Protein 6SX0 (pdb70)

Solvent-accessible surface area: 8029 Å² total; per-residue (Å²): 128,84,45,40,64,20,0,0,29,0,21,5,7,7,45,66,6,34,76,42,2,17,108,95,116,64,14,25,71,67,2,38,81,62,7,146,113,23,93,95,45,13,63,38,63,4,96,120,60,65,57,86,71,178,76,3,19,100,49,0,80,60,31,4,67,53,11,66,170,126,141,89,82,45,40,36,16,0,0,27,1,21,5,11,5,52,69,3,34,75,39,0,18,108,80,117,58,13,24,74,68,2,56,74,89,8,132,153,35,94,133,45,12,139,36,64,2,89,120,55,66,58,82,74,181,80,4,28,110,75,0,91,93,30,5,76,98,28,75,116,133

Sequence (141 aa):
DSNTITSFQVDCYLWHIRKLLSMRDMCDAPFDDRLRRRDQKALKGRGSSTLGLDLRVATMMEGKKIVEDILKSSDSNTITSFQVDCYLWHIRKLLSMRDMCDAPFDDRLRRRDQKALKKGRGSTLGLDLRVATMEGKKIVEDILKS

Foldseek 3Di:
DVVLLLVLLLLLQVLVVLVVCVVVVNDDDVSVVVSVVVVVVSVVSCVVVVHDSVVSPVVSVVVVVVVVVD/DDVVLLLVLLLLLQVLVVLVVCVVVVNDDDVSVVVSVVSVVVSVVSCVVVVHDSVVSPVVSVVVVVVVVVD

Nearest PDB structures (foldseek):
  6sx2-assembly1_B  TM=1.012E+00  e=2.851E-10  Influenza A virus (A/turkey/Italy/977/1999(H7N1))
  6sx2-assembly1_A  TM=1.012E+00  e=5.104E-10  Influenza A virus (A/turkey/Italy/977/1999(H7N1))
  2zko-assembly1_B  TM=1.004E+00  e=7.938E-08  Influenza A virus
  2z0a-assembly1_B  TM=9.994E-01  e=7.441E-08  Influenza A virus
  3m8a-assembly10_J  TM=1.003E+00  e=1.097E-07  Influenza A virus (A/California/07/2009(H1N1))

InterPro domains:
  IPR000256 Influenza A virus NS1 protein [PF00600] (1-217)
  IPR004208 Influenza non-structural protein (NS1) [MF_04066] (1-230)
  IPR009068 uS15/NS1, RNA-binding domain superfamily [SSF47060] (1-70)
  IPR038064 Influenza A virus NS1, effector domain-like superfamily [G3DSA:3.30.420.330] (77-230)
  IPR038064 Influenza A virus NS1, effector domain-like superfamily [SSF143021] (79-204)

Structure (mmCIF, N/CA/C/O backbone):
data_6SX0
#
_entry.id   6SX0
#
_cell.length_a   49.785
_cell.length_b   60.397
_cell.length_c   87.396
_cell.angle_alpha   90.000
_cell.angle_beta   90.000
_cell.angle_gamma   90.000
#
_symmetry.space_group_name_H-M   'P 21 21 21'
#
loop_
_entity.id
_entity.type
_entity.pdbx_description
1 polymer 'Non-structural protein 1'
2 polymer "RNA (5'-R(*GP*GP*UP*AP*AP*CP*UP*GP*UP*UP*AP*CP*AP*GP*UP*UP*AP*CP*C)-3')"
3 non-polymer 2-{2-[2-(2-{2-[2-(2-ETHOXY-ETHOXY)-ETHOXY]-ETHOXY}-ETHOXY)-ETHOXY]-ETHOXY}-ETHANOL
4 non-polymer '2-[N-CYCLOHEXYLAMINO]ETHANE SULFONIC ACID'
5 water water
#
loop_
_atom_site.group_PDB
_atom_site.id
_atom_site.type_symbol
_atom_site.label_atom_id
_atom_site.label_alt_id
_atom_site.label_comp_id
_atom_site.label_asym_id
_atom_site.label_entity_id
_atom_site.label_seq_id
_atom_site.pdbx_PDB_ins_code
_atom_site.Cartn_x
_atom_site.Cartn_y
_atom_site.Cartn_z
_atom_site.occupancy
_atom_site.B_iso_or_equiv
_atom_site.auth_seq_id
_atom_site.auth_comp_id
_atom_site.auth_asym_id
_atom_site.auth_atom_id
_atom_site.pdbx_PDB_model_num
ATOM 1 N N . ASP A 1 6 ? -2.792 -9.243 33.139 1.00 62.93 2 ASP A N 1
ATOM 2 C CA . ASP A 1 6 ? -3.271 -7.883 32.914 1.00 54.80 2 ASP A CA 1
ATOM 3 C C . ASP A 1 6 ? -4.421 -7.876 31.896 1.00 47.51 2 ASP A C 1
ATOM 4 O O . ASP A 1 6 ? -4.266 -8.331 30.764 1.00 38.63 2 ASP A O 1
ATOM 9 N N . SER A 1 7 ? -5.581 -7.355 32.300 1.00 44.35 3 SER A N 1
ATOM 10 C CA . SER A 1 7 ? -6.761 -7.489 31.453 1.00 45.14 3 SER A CA 1
ATOM 11 C C . SER A 1 7 ? -6.602 -6.718 30.147 1.00 35.48 3 SER A C 1
ATOM 12 O O . SER A 1 7 ? -6.988 -7.213 29.087 1.00 33.04 3 SER A O 1
ATOM 15 N N . ASN A 1 8 ? -6.028 -5.510 30.192 1.00 34.82 4 ASN A N 1
ATOM 16 C CA . ASN A 1 8 ? -5.891 -4.733 28.963 1.00 31.26 4 ASN A CA 1
ATOM 17 C C . ASN A 1 8 ? -4.918 -5.388 27.993 1.00 29.13 4 ASN A C 1
ATOM 18 O O . ASN A 1 8 ? -5.104 -5.291 26.775 1.00 32.38 4 ASN A O 1
ATOM 23 N N . THR A 1 9 ? -3.873 -6.044 28.509 1.00 31.06 5 THR A N 1
ATOM 24 C CA . THR A 1 9 ? -2.981 -6.821 27.645 1.00 28.42 5 THR A CA 1
ATOM 25 C C . THR A 1 9 ? -3.739 -7.927 26.913 1.00 31.32 5 THR A C 1
ATOM 26 O O . THR A 1 9 ? -3.553 -8.133 25.703 1.00 26.87 5 THR A O 1
ATOM 30 N N . ILE A 1 10 ? -4.608 -8.643 27.629 1.00 30.25 6 ILE A N 1
ATOM 31 C CA . ILE A 1 10 ? -5.345 -9.737 26.998 1.00 29.59 6 ILE A CA 1
ATOM 32 C C . ILE A 1 10 ? -6.358 -9.189 26.001 1.00 28.20 6 ILE A C 1
ATOM 33 O O . ILE A 1 10 ? -6.488 -9.696 24.881 1.00 28.34 6 ILE A O 1
ATOM 38 N N . THR A 1 11 ? -7.079 -8.134 26.383 1.00 28.98 7 THR A N 1
ATOM 39 C CA . THR A 1 11 ? -8.056 -7.547 25.479 1.00 34.07 7 THR A CA 1
ATOM 40 C C . THR A 1 11 ? -7.399 -7.067 24.191 1.00 36.54 7 THR A C 1
ATOM 41 O O . THR A 1 11 ? -7.919 -7.301 23.095 1.00 28.95 7 THR A O 1
ATOM 45 N N . SER A 1 12 ? -6.242 -6.410 24.299 1.00 31.04 8 SER A N 1
ATOM 46 C CA . SER A 1 12 ? -5.578 -5.896 23.104 1.00 28.71 8 SER A CA 1
ATOM 47 C C . SER A 1 12 ? -5.186 -7.020 22.153 1.00 30.55 8 SER A C 1
ATOM 48 O O . SER A 1 12 ? -5.311 -6.875 20.934 1.00 30.25 8 SER A O 1
ATOM 51 N N . PHE A 1 13 ? -4.713 -8.145 22.698 1.00 27.56 9 PHE A N 1
ATOM 52 C CA . PHE A 1 13 ? -4.353 -9.301 21.882 1.00 29.47 9 PHE A CA 1
ATOM 53 C C . PHE A 1 13 ? -5.578 -9.890 21.195 1.00 31.48 9 PHE A C 1
ATOM 54 O O . PHE A 1 13 ? -5.540 -10.206 19.999 1.00 28.18 9 PHE A O 1
ATOM 62 N N . GLN A 1 14 ? -6.680 -10.047 21.937 1.00 28.63 10 GLN A N 1
ATOM 63 C CA . GLN A 1 14 ? -7.890 -10.617 21.347 1.00 26.21 10 GLN A CA 1
ATOM 64 C C . GLN A 1 14 ? -8.422 -9.739 20.218 1.00 29.49 10 GLN A C 1
ATOM 65 O O . GLN A 1 14 ? -8.855 -10.246 19.176 1.00 29.94 10 GLN A O 1
ATOM 71 N N . VAL A 1 15 ? -8.421 -8.417 20.415 1.00 31.97 11 VAL A N 1
ATOM 72 C CA . VAL A 1 15 ? -8.870 -7.509 19.364 1.00 30.22 11 VAL A CA 1
ATOM 73 C C . VAL A 1 15 ? -7.931 -7.584 18.167 1.00 30.71 11 VAL A C 1
ATOM 74 O O . VAL A 1 15 ? -8.369 -7.683 17.016 1.00 28.51 11 VAL A O 1
ATOM 78 N N . ASP A 1 16 ? -6.619 -7.535 18.421 1.00 27.48 12 ASP A N 1
ATOM 79 C CA . ASP A 1 16 ? -5.660 -7.621 17.320 1.00 28.63 12 ASP A CA 1
ATOM 80 C C . ASP A 1 16 ? -5.846 -8.915 16.524 1.00 33.94 12 ASP A C 1
ATOM 81 O O . ASP A 1 16 ? -5.683 -8.927 15.298 1.00 26.68 12 ASP A O 1
ATOM 86 N N . CYS A 1 17 ? -6.179 -10.019 17.202 1.00 27.23 13 CYS A N 1
ATOM 87 C CA . CYS A 1 17 ? -6.409 -11.279 16.500 1.00 26.48 13 CYS A CA 1
ATOM 88 C C . CYS A 1 17 ? -7.600 -11.175 15.557 1.00 28.29 13 CYS A C 1
ATOM 89 O O . CYS A 1 17 ? -7.532 -11.593 14.395 1.00 28.97 13 CYS A O 1
ATOM 92 N N . TYR A 1 18 ? -8.712 -10.636 16.048 1.00 29.28 14 TYR A N 1
ATOM 93 C CA . TYR A 1 18 ? -9.888 -10.506 15.196 1.00 31.50 14 TYR A CA 1
ATOM 94 C C . TYR A 1 18 ? -9.647 -9.525 14.050 1.00 32.40 14 TYR A C 1
ATOM 95 O O . TYR A 1 18 ? -10.065 -9.772 12.909 1.00 31.35 14 TYR A O 1
ATOM 104 N N . LEU A 1 19 ? -8.997 -8.393 14.326 1.00 29.38 15 LEU A N 1
ATOM 105 C CA . LEU A 1 19 ? -8.751 -7.471 13.231 1.00 29.07 15 LEU A CA 1
ATOM 106 C C . LEU A 1 19 ? -7.806 -8.072 12.195 1.00 31.49 15 LEU A C 1
ATOM 107 O O . LEU A 1 19 ? -7.940 -7.770 11.007 1.00 29.39 15 LEU A O 1
ATOM 112 N N . TRP A 1 20 ? -6.859 -8.926 12.610 1.00 27.29 16 TRP A N 1
ATOM 113 C CA . TRP A 1 20 ? -6.029 -9.623 11.626 1.00 28.85 16 TRP A CA 1
ATOM 114 C C . TRP A 1 20 ? -6.894 -10.491 10.727 1.00 36.25 16 TRP A C 1
ATOM 115 O O . TRP A 1 20 ? -6.683 -10.553 9.508 1.00 30.19 16 TRP A O 1
ATOM 126 N N . HIS A 1 21 ? -7.885 -11.160 11.326 1.00 32.12 17 HIS A N 1
ATOM 127 C CA . HIS A 1 21 ? -8.796 -12.025 10.587 1.00 31.45 17 HIS A CA 1
ATOM 128 C C . HIS A 1 21 ? -9.551 -11.249 9.513 1.00 35.43 17 HIS A C 1
ATOM 129 O O . HIS A 1 21 ? -9.710 -11.731 8.383 1.00 35.36 17 HIS A O 1
ATOM 136 N N . ILE A 1 22 ? -10.024 -10.045 9.851 1.00 30.78 18 ILE A N 1
ATOM 137 C CA . ILE A 1 22 ? -10.712 -9.200 8.871 1.00 30.85 18 ILE A CA 1
ATOM 138 C C . ILE A 1 22 ? -9.769 -8.838 7.730 1.00 36.28 18 ILE A C 1
ATOM 139 O O . ILE A 1 22 ? -10.132 -8.915 6.549 1.00 31.09 18 ILE A O 1
ATOM 144 N N . ARG A 1 23 ? -8.546 -8.413 8.070 1.00 27.89 19 ARG A N 1
ATOM 145 C CA . ARG A 1 23 ? -7.564 -8.082 7.043 1.00 29.60 19 ARG A CA 1
ATOM 146 C C . ARG A 1 23 ? -7.279 -9.278 6.136 1.00 32.64 19 ARG A C 1
ATOM 147 O O . ARG A 1 23 ? -7.156 -9.133 4.910 1.00 33.20 19 ARG A O 1
ATOM 155 N N . LYS A 1 24 ? -7.170 -10.471 6.719 1.00 29.51 20 LYS A N 1
ATOM 156 C CA . LYS A 1 24 ? -6.874 -11.648 5.909 1.00 34.30 20 LYS A CA 1
ATOM 157 C C . LYS A 1 24 ? -8.009 -11.937 4.936 1.00 39.11 20 LYS A C 1
ATOM 158 O O . LYS A 1 24 ? -7.765 -12.332 3.793 1.00 38.98 20 LYS A O 1
ATOM 164 N N . LEU A 1 25 ? -9.255 -11.702 5.357 1.00 34.94 21 LEU A N 1
ATOM 165 C CA . LEU A 1 25 ? -10.385 -11.921 4.455 1.00 38.01 21 LEU A CA 1
ATOM 166 C C . LEU A 1 25 ? -10.322 -10.981 3.257 1.00 33.45 21 LEU A C 1
ATOM 167 O O . LEU A 1 25 ? -10.641 -11.378 2.132 1.00 39.33 21 LEU A O 1
ATOM 172 N N . LEU A 1 26 ? -9.907 -9.726 3.478 1.00 32.98 22 LEU A N 1
ATOM 173 C CA . LEU A 1 26 ? -9.712 -8.808 2.357 1.00 35.70 22 LEU A CA 1
ATOM 174 C C . LEU A 1 26 ? -8.669 -9.344 1.390 1.00 39.12 22 LEU A C 1
ATOM 175 O O . LEU A 1 26 ? -8.863 -9.313 0.167 1.00 34.28 22 LEU A O 1
ATOM 180 N N . SER A 1 27 ? -7.552 -9.840 1.925 1.00 34.21 23 SER A N 1
ATOM 181 C CA . SER A 1 27 ? -6.486 -10.396 1.100 1.00 37.11 23 SER A CA 1
ATOM 182 C C . SER A 1 27 ? -6.955 -11.603 0.310 1.00 34.60 23 SER A C 1
ATOM 183 O O . SER A 1 27 ? -6.621 -11.742 -0.874 1.00 39.91 23 SER A O 1
ATOM 186 N N . MET A 1 28 ? -7.720 -12.493 0.952 1.00 37.68 24 MET A N 1
ATOM 187 C CA . MET A 1 28 ? -8.169 -13.704 0.277 1.00 44.93 24 MET A CA 1
ATOM 188 C C . MET A 1 28 ? -9.132 -13.381 -0.852 1.00 42.98 24 MET A C 1
ATOM 189 O O . MET A 1 28 ? -9.277 -14.171 -1.790 1.00 45.29 24 MET A O 1
ATOM 194 N N . ARG A 1 29 ? -9.800 -12.233 -0.780 1.00 44.32 25 ARG A N 1
ATOM 195 C CA . ARG A 1 29 ? -10.620 -11.775 -1.892 1.00 48.96 25 ARG A CA 1
ATOM 196 C C . ARG A 1 29 ? -9.807 -11.040 -2.952 1.00 49.00 25 ARG A C 1
ATOM 197 O O . ARG A 1 29 ? -10.396 -10.523 -3.907 1.00 47.37 25 ARG A O 1
ATOM 201 N N . ASP A 1 30 ? -8.479 -10.979 -2.797 1.00 43.63 26 ASP A N 1
ATOM 202 C CA . ASP A 1 30 ? -7.587 -10.288 -3.735 1.00 41.09 26 ASP A CA 1
ATOM 203 C C . ASP A 1 30 ? -7.982 -8.822 -3.907 1.00 40.85 26 ASP A C 1
ATOM 204 O O . ASP A 1 30 ? -7.970 -8.279 -5.014 1.00 45.79 26 ASP A O 1
ATOM 209 N N . MET A 1 31 ? -8.330 -8.177 -2.795 1.00 38.03 27 MET A N 1
ATOM 210 C CA . MET A 1 31 ? -8.801 -6.795 -2.789 1.00 39.76 27 MET A CA 1
ATOM 211 C C . MET A 1 31 ? -7.797 -5.841 -2.163 1.00 40.78 27 MET A C 1
ATOM 212 O O . MET A 1 31 ? -8.100 -4.658 -1.989 1.00 37.45 27 MET A O 1
ATOM 217 N N . CYS A 1 32 ? -6.610 -6.316 -1.837 1.00 34.36 28 CYS A N 1
ATOM 218 C CA . CYS A 1 32 ? -5.636 -5.524 -1.102 1.00 29.88 28 CYS A CA 1
ATOM 219 C C . CYS A 1 32 ? -4.366 -5.348 -1.937 1.00 35.35 28 CYS A C 1
ATOM 220 O O . CYS A 1 32 ? -4.133 -6.065 -2.919 1.00 36.19 28 CYS A O 1
ATOM 223 N N . ASP A 1 33 ? -3.522 -4.396 -1.530 1.00 30.85 29 ASP A N 1
ATOM 224 C CA . ASP A 1 33 ? -2.275 -4.149 -2.243 1.00 31.45 29 ASP A CA 1
ATOM 225 C C . ASP A 1 33 ? -1.115 -4.880 -1.560 1.00 36.87 29 ASP A C 1
ATOM 226 O O . ASP A 1 33 ? -1.273 -5.518 -0.522 1.00 32.00 29 ASP A O 1
ATOM 231 N N . ALA A 1 34 ? 0.053 -4.830 -2.200 1.00 33.78 30 ALA A N 1
ATOM 232 C CA . ALA A 1 34 ? 1.185 -5.618 -1.716 1.00 32.63 30 ALA A CA 1
ATOM 233 C C . ALA A 1 34 ? 1.668 -5.203 -0.327 1.00 31.91 30 ALA A C 1
ATOM 234 O O . ALA A 1 34 ? 2.002 -6.099 0.472 1.00 32.18 30 ALA A O 1
ATOM 236 N N . PRO A 1 35 ? 1.731 -3.916 0.036 1.00 31.53 31 PRO A N 1
ATOM 237 C CA . PRO A 1 35 ? 2.145 -3.590 1.413 1.00 29.72 31 PRO A CA 1
ATOM 238 C C . PRO A 1 35 ? 1.165 -4.086 2.457 1.00 30.95 31 PRO A C 1
ATOM 239 O O . PRO A 1 35 ? 1.569 -4.427 3.575 1.00 28.72 31 PRO A O 1
ATOM 243 N N . PHE A 1 36 ? -0.126 -4.104 2.124 1.00 27.40 32 PHE A N 1
ATOM 244 C CA . PHE A 1 36 ? -1.136 -4.639 3.033 1.00 24.69 32 PHE A CA 1
ATOM 245 C C . PHE A 1 36 ? -0.869 -6.115 3.316 1.00 28.65 32 PHE A C 1
ATOM 246 O O . PHE A 1 36 ? -0.955 -6.569 4.467 1.00 30.95 32 PHE A O 1
ATOM 254 N N . ASP A 1 37 ? -0.502 -6.866 2.278 1.00 32.55 33 ASP A N 1
ATOM 255 C CA . ASP A 1 37 ? -0.131 -8.264 2.463 1.00 31.13 33 ASP A CA 1
ATOM 256 C C . ASP A 1 37 ? 1.151 -8.386 3.279 1.00 36.15 33 ASP A C 1
ATOM 257 O O . ASP A 1 37 ? 1.281 -9.296 4.107 1.00 31.36 33 ASP A O 1
ATOM 262 N N . ASP A 1 38 ? 2.120 -7.494 3.037 1.00 32.54 34 ASP A N 1
ATOM 263 C CA . ASP A 1 38 ? 3.363 -7.507 3.807 1.00 32.22 34 ASP A CA 1
ATOM 264 C C . ASP A 1 38 ? 3.090 -7.323 5.296 1.00 30.58 34 ASP A C 1
ATOM 265 O O . ASP A 1 38 ? 3.693 -8.003 6.139 1.00 28.45 34 ASP A O 1
ATOM 270 N N . ARG A 1 39 ? 2.210 -6.379 5.641 1.00 25.25 35 ARG A N 1
ATOM 271 C CA . ARG A 1 39 ? 1.835 -6.191 7.042 1.00 27.33 35 ARG A CA 1
ATOM 272 C C . ARG A 1 39 ? 1.048 -7.379 7.582 1.00 29.18 35 ARG A C 1
ATOM 273 O O . ARG A 1 39 ? 1.173 -7.728 8.763 1.00 26.88 35 ARG A O 1
ATOM 281 N N . LEU A 1 40 ? 0.223 -7.999 6.745 1.00 24.20 36 LEU A N 1
ATOM 282 C CA . LEU A 1 40 ? -0.478 -9.203 7.178 1.00 28.88 36 LEU A CA 1
ATOM 283 C C . LEU A 1 40 ? 0.511 -10.297 7.582 1.00 30.73 36 LEU A C 1
ATOM 284 O O . LEU A 1 40 ? 0.318 -10.983 8.594 1.00 29.04 36 LEU A O 1
ATOM 289 N N . ARG A 1 41 ? 1.589 -10.465 6.815 1.00 28.59 37 ARG A N 1
ATOM 290 C CA . ARG A 1 41 ? 2.582 -11.475 7.174 1.00 29.11 37 ARG A CA 1
ATOM 291 C C . ARG A 1 41 ? 3.340 -11.090 8.443 1.00 29.88 37 ARG A C 1
ATOM 292 O O . ARG A 1 41 ? 3.599 -11.943 9.301 1.00 29.42 37 ARG A O 1
ATOM 300 N N . ARG A 1 42 ? 3.731 -9.821 8.568 1.00 29.33 38 ARG A N 1
ATOM 301 C CA A ARG A 1 42 ? 4.407 -9.357 9.780 0.54 27.37 38 ARG A CA 1
ATOM 302 C CA B ARG A 1 42 ? 4.418 -9.386 9.783 0.46 27.41 38 ARG A CA 1
ATOM 303 C C . ARG A 1 42 ? 3.555 -9.633 11.012 1.00 35.74 38 ARG A C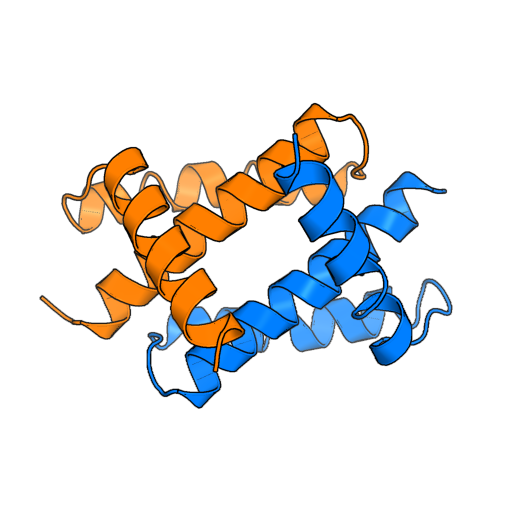 1
ATOM 304 O O . ARG A 1 42 ? 4.043 -10.152 12.023 1.00 31.48 38 ARG A O 1
ATOM 319 N N . ASP A 1 43 ? 2.271 -9.285 10.935 1.00 25.08 39 ASP A N 1
ATOM 320 C CA . ASP A 1 43 ? 1.399 -9.388 12.099 1.00 29.74 39 ASP A CA 1
ATOM 321 C C . ASP A 1 43 ? 1.015 -10.829 12.396 1.00 32.71 39 ASP A C 1
ATOM 322 O O . ASP A 1 43 ? 0.716 -11.162 13.550 1.00 32.72 39 ASP A O 1
ATOM 327 N N . GLN A 1 44 ? 1.010 -11.699 11.383 1.00 26.63 40 GLN A N 1
ATOM 328 C CA . GLN A 1 44 ? 0.801 -13.118 11.652 1.00 27.45 40 GLN A CA 1
ATOM 329 C C . GLN A 1 44 ? 1.904 -13.661 12.557 1.00 36.73 40 GLN A C 1
ATOM 330 O O . GLN A 1 44 ? 1.636 -14.342 13.555 1.00 34.57 40 GLN A O 1
ATOM 336 N N . LYS A 1 45 ? 3.157 -13.355 12.218 1.00 30.40 41 LYS A N 1
ATOM 337 C CA . LYS A 1 45 ? 4.297 -13.725 13.057 1.00 31.93 41 LYS A CA 1
ATOM 338 C C . LYS A 1 45 ? 4.208 -13.092 14.444 1.00 31.19 41 LYS A C 1
ATOM 339 O O . LYS A 1 45 ? 4.464 -13.751 15.462 1.00 33.87 41 LYS A O 1
ATOM 342 N N . ALA A 1 46 ? 3.896 -11.793 14.499 1.00 30.20 42 ALA A N 1
ATOM 343 C CA . ALA A 1 46 ? 3.805 -11.098 15.782 1.00 32.98 42 ALA A CA 1
ATOM 344 C C . ALA A 1 46 ? 2.752 -11.731 16.687 1.00 30.65 42 ALA A C 1
ATOM 345 O O . ALA A 1 46 ? 2.976 -11.911 17.891 1.00 30.68 42 ALA A O 1
ATOM 347 N N . LEU A 1 47 ? 1.590 -12.063 16.131 1.00 30.34 43 LEU A N 1
ATOM 348 C CA . LEU A 1 47 ? 0.520 -12.603 16.963 1.00 26.64 43 LEU A CA 1
ATOM 349 C C . LEU A 1 47 ? 0.844 -14.013 17.441 1.00 30.91 43 LEU A C 1
ATOM 350 O O . LEU A 1 47 ? 0.463 -14.393 18.555 1.00 29.88 43 LEU A O 1
ATOM 355 N N . LYS A 1 48 ? 1.535 -14.802 16.620 1.00 30.55 44 LYS A N 1
ATOM 356 C CA . LYS A 1 48 ? 2.004 -16.105 17.087 1.00 31.18 44 LYS A CA 1
ATOM 357 C C . LYS A 1 48 ? 2.913 -15.941 18.303 1.00 31.81 44 LYS A C 1
ATOM 358 O O . LYS A 1 48 ? 2.789 -16.675 19.292 1.00 31.36 44 LYS A O 1
ATOM 361 N N . GLY A 1 49 ? 3.816 -14.962 18.254 1.00 32.12 45 GLY A N 1
ATOM 362 C CA . GLY A 1 49 ? 4.702 -14.729 19.384 1.00 31.06 45 GLY A CA 1
ATOM 363 C C . GLY A 1 49 ? 3.971 -14.224 20.616 1.00 34.55 45 GLY A C 1
ATOM 364 O O . GLY A 1 49 ? 4.253 -14.660 21.736 1.00 30.38 45 GLY A O 1
ATOM 365 N N . ARG A 1 50 ? 3.037 -13.286 20.432 1.00 30.16 46 ARG A N 1
ATOM 366 C CA . ARG A 1 50 ? 2.272 -12.782 21.573 1.00 32.49 46 ARG A CA 1
ATOM 367 C C . ARG A 1 50 ? 1.376 -13.867 22.160 1.00 31.45 46 ARG A C 1
ATOM 368 O O . ARG A 1 50 ? 1.223 -13.952 23.384 1.00 30.44 46 ARG A O 1
ATOM 376 N N . GLY A 1 51 ? 0.757 -14.686 21.304 1.00 29.15 47 GLY A N 1
ATOM 377 C CA . GLY A 1 51 ? -0.082 -15.772 21.804 1.00 29.45 47 GLY A CA 1
ATOM 378 C C . GLY A 1 51 ? 0.711 -16.782 22.606 1.00 32.70 47 GLY A C 1
ATOM 379 O O . GLY A 1 51 ? 0.249 -17.283 23.631 1.00 33.75 47 GLY A O 1
ATOM 380 N N . SER A 1 52 ? 1.911 -17.105 22.140 1.00 29.11 48 SER A N 1
ATOM 381 C CA A SER A 1 52 ? 2.756 -18.019 22.894 0.45 29.89 48 SER A CA 1
ATOM 382 C CA B SER A 1 52 ? 2.782 -18.010 22.882 0.55 30.06 48 SER A CA 1
ATOM 383 C C . SER A 1 52 ? 3.178 -17.401 24.221 1.00 32.17 48 SER A C 1
ATOM 384 O O . SER A 1 52 ? 3.165 -18.077 25.258 1.00 32.16 48 SER A O 1
ATOM 389 N N . THR A 1 53 ? 3.525 -16.115 24.211 1.00 27.96 49 THR A N 1
ATOM 390 C CA . THR A 1 53 ? 3.971 -15.437 25.425 1.00 27.34 49 THR A CA 1
ATOM 391 C C . THR A 1 53 ? 2.860 -15.362 26.461 1.00 33.54 49 THR A C 1
ATOM 392 O O . THR A 1 53 ? 3.117 -15.467 27.667 1.00 31.08 49 THR A O 1
ATOM 396 N N . LEU A 1 54 ? 1.620 -15.166 26.012 1.00 27.18 50 LEU A N 1
ATOM 397 C CA . LEU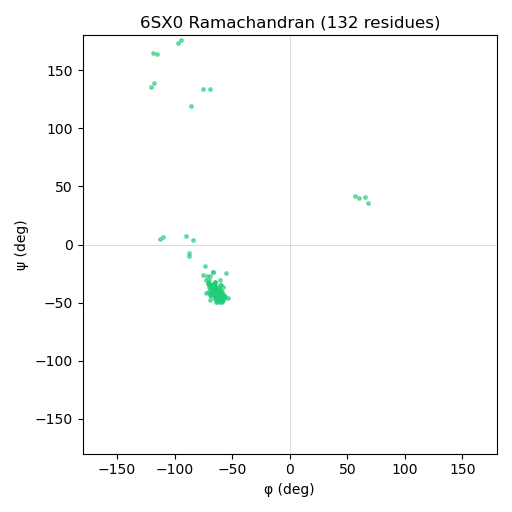 A 1 54 ? 0.478 -15.071 26.916 1.00 32.91 50 LEU A CA 1
ATOM 398 C C . LEU A 1 54 ? -0.136 -16.427 27.248 1.00 41.02 50 LEU A C 1
ATOM 399 O O . LEU A 1 54 ? -0.987 -16.508 28.144 1.00 34.49 50 LEU A O 1
ATOM 404 N N . GLY A 1 55 ? 0.267 -17.486 26.556 1.00 35.58 51 GLY A N 1
ATOM 405 C CA . GLY A 1 55 ? -0.379 -18.777 26.754 1.00 37.47 51 GLY A CA 1
ATOM 406 C C . GLY A 1 55 ? -1.814 -18.832 26.261 1.00 43.43 51 GLY A C 1
ATOM 407 O O . GLY A 1 55 ? -2.644 -19.520 26.868 1.00 42.82 51 GLY A O 1
ATOM 408 N N . LEU A 1 56 ? -2.129 -18.146 25.163 1.00 34.24 52 LEU A N 1
ATOM 409 C CA . LEU A 1 56 ? -3.506 -18.071 24.680 1.00 36.22 52 LEU A CA 1
ATOM 410 C C . LEU A 1 56 ? -3.640 -18.697 23.301 1.00 36.68 52 LEU A C 1
ATOM 411 O O . LEU A 1 56 ? -2.780 -18.510 22.434 1.00 43.56 52 LEU A O 1
ATOM 416 N N . ASP A 1 57 ? -4.738 -19.432 23.111 1.00 36.20 53 ASP A N 1
ATOM 417 C CA . ASP A 1 57 ? -5.055 -20.051 21.833 1.00 37.80 53 ASP A CA 1
ATOM 418 C C . ASP A 1 57 ? -5.573 -19.007 20.849 1.00 42.47 53 ASP A C 1
ATOM 419 O O . ASP A 1 57 ? -6.432 -18.192 21.193 1.00 40.21 53 ASP A O 1
ATOM 424 N N . LEU A 1 58 ? -5.050 -19.038 19.622 1.00 37.72 54 LEU A N 1
ATOM 425 C CA . LEU A 1 58 ? -5.364 -17.989 18.657 1.00 40.88 54 LEU A CA 1
ATOM 426 C C . LEU A 1 58 ? -6.809 -18.078 18.172 1.00 37.45 54 LEU A C 1
ATOM 427 O O . LEU A 1 58 ? -7.469 -17.050 18.001 1.00 36.78 54 LEU A O 1
ATOM 432 N N . ARG A 1 59 ? -7.315 -19.288 17.927 1.00 39.52 55 ARG A N 1
ATOM 433 C CA . ARG A 1 59 ? -8.713 -19.419 17.515 1.00 39.50 55 ARG A CA 1
ATOM 434 C C . ARG A 1 59 ? -9.642 -18.828 18.566 1.00 43.62 55 ARG A C 1
ATOM 435 O O . ARG A 1 59 ? -10.524 -18.015 18.254 1.00 45.05 55 ARG A O 1
ATOM 443 N N . VAL A 1 60 ? -9.440 -19.211 19.828 1.00 37.69 56 VAL A N 1
ATOM 444 C CA . VAL A 1 60 ? -10.307 -18.737 20.900 1.00 41.41 56 VAL A CA 1
ATOM 445 C C . VAL A 1 60 ? -10.168 -17.228 21.065 1.00 43.79 56 VAL A C 1
ATOM 446 O O . VAL A 1 60 ? -11.165 -16.508 21.179 1.00 37.44 56 VAL A O 1
ATOM 450 N N . ALA A 1 61 ? -8.928 -16.724 21.080 1.00 31.24 57 ALA A N 1
ATOM 451 C CA . ALA A 1 61 ? -8.744 -15.277 21.201 1.00 30.09 57 ALA A CA 1
ATOM 452 C C . ALA A 1 61 ? -9.415 -14.516 20.059 1.00 35.73 57 ALA A C 1
ATOM 453 O O . ALA A 1 61 ? -9.917 -13.398 20.270 1.00 30.11 57 ALA A O 1
ATOM 455 N N . THR A 1 62 ? -9.429 -15.091 18.850 1.00 32.84 58 THR A N 1
ATOM 456 C CA . THR A 1 62 ? -10.064 -14.409 17.724 1.00 36.21 58 THR A CA 1
ATOM 457 C C . THR A 1 62 ? -11.565 -14.313 17.933 1.00 37.91 58 THR A C 1
ATOM 458 O O . THR A 1 62 ? -12.177 -13.275 17.639 1.00 35.04 58 THR A O 1
ATOM 462 N N . MET A 1 63 ? -12.177 -15.380 18.455 1.00 37.13 59 MET A N 1
ATOM 463 C CA A MET A 1 63 ? -13.607 -15.335 18.725 0.50 37.92 59 MET A CA 1
ATOM 464 C CA B MET A 1 63 ? -13.607 -15.352 18.746 0.50 38.51 59 MET A CA 1
ATOM 465 C C . MET A 1 63 ? -13.932 -14.326 19.826 1.00 39.70 59 MET A C 1
ATOM 466 O O . MET A 1 63 ? -14.947 -13.628 19.749 1.00 40.06 59 MET A O 1
ATOM 475 N N . GLU A 1 64 ? -13.078 -14.232 20.851 1.00 32.42 60 GLU A N 1
ATOM 476 C CA . GLU A 1 64 ? -13.307 -13.254 21.915 1.00 38.34 60 GLU A CA 1
ATOM 477 C C . GLU A 1 64 ? -13.105 -11.831 21.409 1.00 40.98 60 GLU A C 1
ATOM 478 O O . GLU A 1 64 ? -13.831 -10.912 21.809 1.00 36.87 60 GLU A O 1
ATOM 481 N N . GLY A 1 65 ? -12.112 -11.626 20.545 1.00 29.88 61 GLY A N 1
ATOM 482 C CA . GLY A 1 65 ? -11.929 -10.306 19.949 1.00 32.17 61 GLY A CA 1
ATOM 483 C C . GLY A 1 65 ? -13.136 -9.866 19.140 1.00 32.96 61 GLY A C 1
ATOM 484 O O . GLY A 1 65 ? -13.533 -8.697 19.178 1.00 32.78 61 GLY A O 1
ATOM 485 N N . LYS A 1 66 ? -13.741 -10.797 18.406 1.00 30.90 62 LYS A N 1
ATOM 486 C CA . LYS A 1 66 ? -14.949 -10.477 17.651 1.00 32.61 62 LYS A CA 1
ATOM 487 C C . LYS A 1 66 ? -16.044 -9.942 18.565 1.00 38.60 62 LYS A C 1
ATOM 488 O O . LYS A 1 66 ? -16.714 -8.957 18.231 1.00 38.08 62 LYS A O 1
ATOM 494 N N . LYS A 1 67 ? -16.242 -10.580 19.724 1.00 33.47 63 LYS A N 1
ATOM 495 C CA . LYS A 1 67 ? -17.270 -10.121 20.657 1.00 39.18 63 LYS A CA 1
ATOM 496 C C . LYS A 1 67 ? -16.943 -8.736 21.206 1.00 39.83 63 LYS A C 1
ATOM 497 O O . LYS A 1 67 ? -17.831 -7.881 21.322 1.00 40.45 63 LYS A O 1
ATOM 499 N N . ILE A 1 68 ? -15.680 -8.510 21.568 1.00 33.83 64 ILE A N 1
ATOM 500 C CA . ILE A 1 68 ? -15.261 -7.203 22.078 1.00 38.54 64 ILE A CA 1
ATOM 501 C C . ILE A 1 68 ? -15.488 -6.126 21.029 1.00 32.55 64 ILE A C 1
ATOM 502 O O . ILE A 1 68 ? -16.042 -5.059 21.318 1.00 36.99 64 ILE A O 1
ATOM 507 N N . VAL A 1 69 ? -15.022 -6.378 19.804 1.00 35.16 65 VAL A N 1
ATOM 508 C CA . VAL A 1 69 ? -15.159 -5.404 18.722 1.00 31.89 65 VAL A CA 1
ATOM 509 C C . VAL A 1 69 ? -16.627 -5.082 18.491 1.00 43.14 65 VAL A C 1
ATOM 510 O O . VAL A 1 69 ? -17.016 -3.913 18.363 1.00 39.81 65 VAL A O 1
ATOM 514 N N . GLU A 1 70 ? -17.471 -6.116 18.459 1.00 34.33 66 GLU A N 1
ATOM 515 C CA . GLU A 1 70 ? -18.894 -5.874 18.251 1.00 43.55 66 GLU A CA 1
ATOM 516 C C . GLU A 1 70 ? -19.503 -5.093 19.408 1.00 45.12 66 GLU A C 1
ATOM 517 O O . GLU A 1 70 ? -20.412 -4.284 19.194 1.00 49.55 66 GLU A O 1
ATOM 523 N N . ASP A 1 71 ? -18.999 -5.295 20.628 1.00 42.79 67 ASP A N 1
ATOM 524 C CA . ASP A 1 71 ? -19.567 -4.608 21.784 1.00 47.42 67 ASP A CA 1
ATOM 525 C C . ASP A 1 71 ? -19.209 -3.125 21.789 1.00 52.99 67 ASP A C 1
ATOM 526 O O . ASP A 1 71 ? -20.054 -2.282 22.108 1.00 54.64 67 ASP A O 1
ATOM 528 N N . ILE A 1 72 ? -17.962 -2.777 21.453 1.00 46.11 68 ILE A N 1
ATOM 529 C CA . ILE A 1 72 ? -17.600 -1.363 21.486 1.00 55.47 68 ILE A CA 1
ATOM 530 C C . ILE A 1 72 ? -18.250 -0.627 20.325 1.00 58.50 68 ILE A C 1
ATOM 531 O O . ILE A 1 72 ? -18.574 0.561 20.441 1.00 57.01 68 ILE A O 1
ATOM 536 N N . LEU A 1 73 ? -18.470 -1.316 19.200 1.00 39.96 69 LEU A N 1
ATOM 537 C CA . LEU A 1 73 ? -19.185 -0.707 18.081 1.00 45.58 69 LEU A CA 1
ATOM 538 C C . LEU A 1 73 ? -20.666 -0.521 18.390 1.00 46.89 69 LEU A C 1
ATOM 539 O O . LEU A 1 73 ? -21.285 0.433 17.898 1.00 55.21 69 LEU A O 1
ATOM 544 N N . LYS A 1 74 ? -21.253 -1.421 19.185 1.00 52.99 70 LYS A N 1
ATOM 545 C CA . LYS A 1 74 ? -22.674 -1.329 19.524 1.00 58.85 70 LYS A CA 1
ATOM 546 C C . LYS A 1 74 ? -23.051 0.014 20.135 1.00 72.48 70 LYS A C 1
ATOM 547 O O . LYS A 1 74 ? -24.217 0.417 20.048 1.00 77.88 70 LYS A O 1
ATOM 553 N N . SER A 1 75 ? -22.100 0.712 20.744 1.00 79.02 71 SER A N 1
ATOM 554 C CA . SER A 1 75 ? -22.387 1.961 21.439 1.00 87.38 71 SER A CA 1
ATOM 555 C C . SER A 1 75 ? -22.454 3.147 20.479 1.00 90.46 71 SER A C 1
ATOM 556 O O . SER A 1 75 ? -21.562 3.345 19.654 1.00 84.73 71 SER A O 1
ATOM 559 N N . SER B 1 5 ? -6.455 5.538 -11.039 1.00 67.77 1 SER B N 1
ATOM 560 C CA . SER B 1 5 ? -5.902 5.101 -9.758 1.00 70.05 1 SER B CA 1
ATOM 561 C C . SER B 1 5 ? -5.939 3.579 -9.633 1.00 67.52 1 SER B C 1
ATOM 562 O O . SER B 1 5 ? -6.706 2.910 -10.324 1.00 71.01 1 SER B O 1
ATOM 564 N N . ASP B 1 6 ? -5.107 3.035 -8.748 1.00 62.39 2 ASP B N 1
ATOM 565 C CA . ASP B 1 6 ? -5.043 1.596 -8.525 1.00 51.63 2 ASP B CA 1
ATOM 566 C C . ASP B 1 6 ? -6.113 1.200 -7.510 1.00 44.78 2 ASP B C 1
ATOM 567 O O . ASP B 1 6 ? -6.083 1.652 -6.358 1.00 43.51 2 ASP B O 1
ATOM 572 N N . SER B 1 7 ? -7.044 0.342 -7.939 1.00 45.74 3 SER B N 1
ATOM 573 C CA . SER B 1 7 ? -8.211 0.017 -7.121 1.00 42.05 3 SER B CA 1
ATOM 574 C C . SER B 1 7 ? -7.812 -0.568 -5.764 1.00 44.45 3 SER B C 1
ATOM 575 O O . SER B 1 7 ? -8.318 -0.138 -4.718 1.00 40.66 3 SER B O 1
ATOM 578 N N . ASN B 1 8 ? -6.910 -1.555 -5.756 1.00 40.46 4 ASN B N 1
ATOM 579 C CA . ASN B 1 8 ? -6.579 -2.226 -4.500 1.00 34.25 4 ASN B CA 1
ATOM 580 C C . ASN B 1 8 ? -5.814 -1.310 -3.555 1.00 31.39 4 ASN B C 1
ATOM 581 O O . ASN B 1 8 ? -5.869 -1.497 -2.335 1.00 31.90 4 ASN B O 1
ATOM 586 N N . THR B 1 9 ? -5.082 -0.333 -4.093 1.00 32.89 5 THR B N 1
ATOM 587 C CA . THR B 1 9 ? -4.464 0.675 -3.233 1.00 32.51 5 THR B CA 1
ATOM 588 C C . THR B 1 9 ? -5.525 1.461 -2.472 1.00 32.11 5 THR B C 1
ATOM 589 O O . THR B 1 9 ? -5.412 1.671 -1.256 1.00 32.24 5 THR B O 1
ATOM 593 N N . ILE B 1 10 ? -6.565 1.908 -3.178 1.00 31.97 6 ILE B N 1
ATOM 594 C CA . ILE B 1 10 ? -7.617 2.688 -2.532 1.00 34.26 6 ILE B CA 1
ATOM 595 C C . ILE B 1 10 ? -8.346 1.838 -1.498 1.00 31.20 6 ILE B C 1
ATOM 596 O O . ILE B 1 10 ? -8.560 2.266 -0.361 1.00 31.91 6 ILE B O 1
ATOM 601 N N . THR B 1 11 ? -8.766 0.630 -1.899 1.00 34.94 7 THR B N 1
ATOM 602 C CA . THR B 1 11 ? -9.488 -0.265 -0.995 1.00 32.38 7 THR B CA 1
ATOM 603 C C . THR B 1 11 ? -8.687 -0.534 0.276 1.00 38.54 7 THR B C 1
ATOM 604 O O . THR B 1 11 ? -9.229 -0.503 1.387 1.00 32.08 7 THR B O 1
ATOM 608 N N . SER B 1 12 ? -7.391 -0.807 0.125 1.00 30.67 8 SER B N 1
ATOM 609 C CA . SER B 1 12 ? -6.544 -1.084 1.283 1.00 30.51 8 SER B CA 1
ATOM 610 C C . SER B 1 12 ? -6.497 0.103 2.229 1.00 33.47 8 SER B C 1
ATOM 611 O O . SER B 1 12 ? -6.491 -0.061 3.456 1.00 29.43 8 SER B O 1
ATOM 614 N N . PHE B 1 13 ? -6.411 1.307 1.673 1.00 32.83 9 PHE B N 1
ATOM 615 C CA . PHE B 1 13 ? -6.403 2.515 2.487 1.00 31.14 9 PHE B CA 1
ATOM 616 C C . PHE B 1 13 ? -7.728 2.698 3.218 1.00 30.91 9 PHE B C 1
ATOM 617 O O . PHE B 1 13 ? -7.745 3.016 4.410 1.00 29.55 9 PHE B O 1
ATOM 625 N N . GLN B 1 14 ? -8.850 2.483 2.525 1.00 32.03 10 GLN B N 1
ATOM 626 C CA . GLN B 1 14 ? -10.147 2.667 3.167 1.00 28.34 10 GLN B CA 1
ATOM 627 C C . GLN B 1 14 ? -10.355 1.662 4.293 1.00 38.54 10 GLN B C 1
ATOM 628 O O . GLN B 1 14 ? -10.876 2.015 5.361 1.00 30.23 10 GLN B O 1
ATOM 634 N N . VAL B 1 15 ? -9.983 0.397 4.065 1.00 32.75 11 VAL B N 1
ATOM 635 C CA . VAL B 1 15 ? -10.090 -0.610 5.125 1.00 27.67 11 VAL B CA 1
ATOM 636 C C . VAL B 1 15 ? -9.178 -0.258 6.292 1.00 30.46 11 VAL B C 1
ATOM 637 O O . VAL B 1 15 ? -9.582 -0.337 7.460 1.00 27.41 11 VAL B O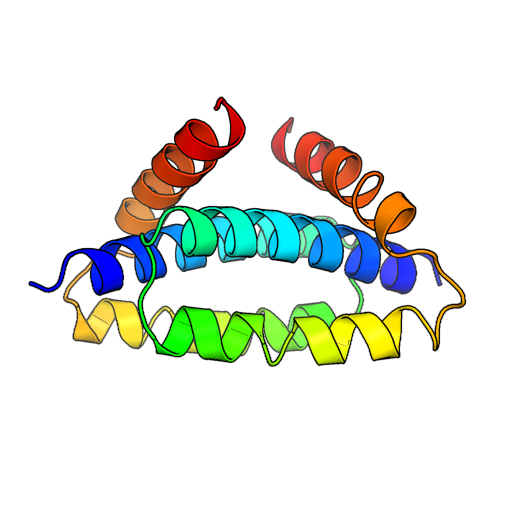 1
ATOM 641 N N . ASP B 1 16 ? -7.937 0.138 5.995 1.00 27.12 12 ASP B N 1
ATOM 642 C CA . ASP B 1 16 ? -7.007 0.511 7.057 1.00 28.66 12 ASP B CA 1
ATOM 643 C C . ASP B 1 16 ? -7.545 1.677 7.887 1.00 31.61 12 ASP B C 1
ATOM 644 O O . ASP B 1 16 ? -7.376 1.706 9.113 1.00 27.41 12 ASP B O 1
ATOM 649 N N . CYS B 1 17 ? -8.163 2.666 7.236 1.00 30.96 13 CYS B N 1
ATOM 650 C CA . CYS B 1 17 ? -8.780 3.764 7.977 1.00 27.05 13 CYS B CA 1
ATOM 651 C C . CYS B 1 17 ? -9.865 3.259 8.918 1.00 29.30 13 CYS B C 1
ATOM 652 O O . CYS B 1 17 ? -9.939 3.682 10.078 1.00 30.63 13 CYS B O 1
ATOM 655 N N . TYR B 1 18 ? -10.751 2.389 8.419 1.00 28.54 14 TYR B N 1
ATOM 656 C CA . TYR B 1 18 ? -11.847 1.901 9.255 1.00 27.69 14 TYR B CA 1
ATOM 657 C C . TYR B 1 18 ? -11.330 1.091 10.442 1.00 32.65 14 TYR B C 1
ATOM 658 O O . TYR B 1 18 ? -11.825 1.227 11.566 1.00 30.29 14 TYR B O 1
ATOM 667 N N . LEU B 1 19 ? -10.342 0.230 10.215 1.00 29.87 15 LEU B N 1
ATOM 668 C CA . LEU B 1 19 ? -9.846 -0.559 11.329 1.00 26.03 15 LEU B CA 1
ATOM 669 C C . LEU B 1 19 ? -9.047 0.281 12.323 1.00 29.43 15 LEU B C 1
ATOM 670 O O . LEU B 1 19 ? -8.975 -0.079 13.506 1.00 30.60 15 LEU B O 1
ATOM 675 N N . TRP B 1 20 ? -8.433 1.383 11.876 1.00 29.08 16 TRP B N 1
ATOM 676 C CA . TRP B 1 20 ? -7.853 2.329 12.830 1.00 30.76 16 TRP B CA 1
ATOM 677 C C . TRP B 1 20 ? -8.932 2.916 13.733 1.00 31.65 16 TRP B C 1
ATOM 678 O O . TRP B 1 20 ? -8.742 3.040 14.950 1.00 26.33 16 TRP B O 1
ATOM 689 N N . HIS B 1 21 ? -10.062 3.309 13.138 1.00 28.69 17 HIS B N 1
ATOM 690 C CA . HIS B 1 21 ? -11.211 3.798 13.894 1.00 31.32 17 HIS B CA 1
ATOM 691 C C . HIS B 1 21 ? -11.653 2.809 14.974 1.00 28.47 17 HIS B C 1
ATOM 692 O O . HIS B 1 21 ? -11.953 3.205 16.106 1.00 28.61 17 HIS B O 1
ATOM 699 N N . ILE B 1 22 ? -11.763 1.521 14.628 1.00 29.76 18 ILE B N 1
ATOM 700 C CA . ILE B 1 22 ? -12.139 0.526 15.632 1.00 30.36 18 ILE B CA 1
ATOM 701 C C . ILE B 1 22 ? -11.109 0.494 16.760 1.00 30.90 18 ILE B C 1
ATOM 702 O O . ILE B 1 22 ? -11.458 0.496 17.945 1.00 30.73 18 ILE B O 1
ATOM 707 N N . ARG B 1 23 ? -9.818 0.473 16.407 1.00 25.90 19 ARG B N 1
ATOM 708 C CA . ARG B 1 23 ? -8.782 0.450 17.439 1.00 26.18 19 ARG B CA 1
ATOM 709 C C . ARG B 1 23 ? -8.845 1.693 18.326 1.00 33.01 19 ARG B C 1
ATOM 710 O O . ARG B 1 23 ? -8.588 1.619 19.534 1.00 32.22 19 ARG B O 1
ATOM 718 N N . LYS B 1 24 ? -9.138 2.849 17.733 1.00 26.76 20 LYS B N 1
ATOM 719 C CA . LYS B 1 24 ? -9.243 4.081 18.513 1.00 27.30 20 LYS B CA 1
ATOM 720 C C . LYS B 1 24 ? -10.393 3.998 19.508 1.00 35.58 20 LYS B C 1
ATOM 721 O O . LYS B 1 24 ? -10.274 4.460 20.649 1.00 32.76 20 LYS B O 1
ATOM 727 N N . LEU B 1 25 ? -11.511 3.397 19.099 1.00 32.77 21 LEU B N 1
ATOM 728 C CA . LEU B 1 25 ? -12.631 3.205 20.022 1.00 33.21 21 LEU B CA 1
ATOM 729 C C . LEU B 1 25 ? -12.211 2.398 21.250 1.00 36.80 21 LEU B C 1
ATOM 730 O O . LEU B 1 25 ? -12.584 2.734 22.385 1.00 34.67 21 LEU B O 1
ATOM 735 N N . LEU B 1 26 ? -11.445 1.319 21.042 1.00 34.40 22 LEU B N 1
ATOM 736 C CA . LEU B 1 26 ? -10.954 0.523 22.166 1.00 29.68 22 LEU B CA 1
ATOM 737 C C . LEU B 1 26 ? -10.076 1.361 23.085 1.00 36.76 22 LEU B C 1
ATOM 738 O O . LEU B 1 26 ? -10.209 1.303 24.314 1.00 35.18 22 LEU B O 1
ATOM 743 N N . SER B 1 27 ? -9.183 2.161 22.502 1.00 31.87 23 SER B N 1
ATOM 744 C 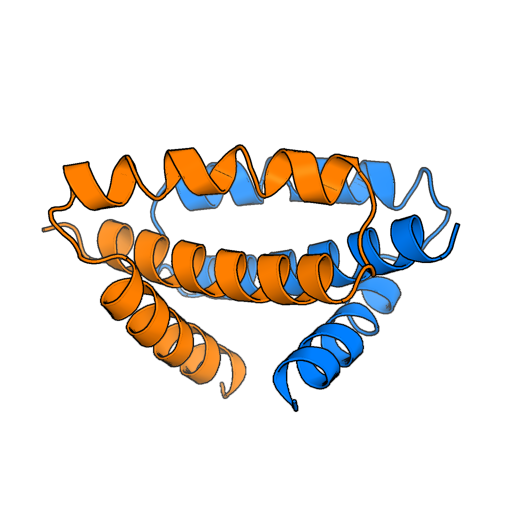CA . SER B 1 27 ? -8.300 2.995 23.310 1.00 32.01 23 SER B CA 1
ATOM 745 C C . SER B 1 27 ? -9.088 4.039 24.091 1.00 37.41 23 SER B C 1
ATOM 746 O O . SER B 1 27 ? -8.770 4.335 25.251 1.00 37.87 23 SER B O 1
ATOM 749 N N . MET B 1 28 ? -10.125 4.606 23.470 1.00 35.80 24 MET B N 1
ATOM 750 C CA . MET B 1 28 ? -10.922 5.625 24.138 1.00 36.63 24 MET B CA 1
ATOM 751 C C . MET B 1 28 ? -11.696 5.070 25.326 1.00 40.56 24 MET B C 1
ATOM 752 O O . MET B 1 28 ? -12.044 5.832 26.233 1.00 38.47 24 MET B O 1
ATOM 757 N N . ARG B 1 29 ? -11.966 3.770 25.347 1.00 43.14 25 ARG B N 1
ATOM 758 C CA . ARG B 1 29 ? -12.634 3.131 26.472 1.00 44.17 25 ARG B CA 1
ATOM 759 C C . ARG B 1 29 ? -11.653 2.612 27.525 1.00 41.85 25 ARG B C 1
ATOM 760 O O . ARG B 1 29 ? -12.081 1.942 28.470 1.00 50.49 25 ARG B O 1
ATOM 764 N N .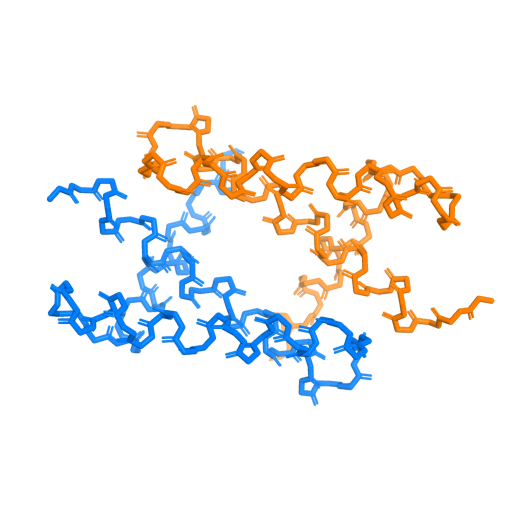 ASP B 1 30 ? -10.359 2.922 27.383 1.00 41.18 26 ASP B N 1
ATOM 765 C CA . ASP B 1 30 ? -9.313 2.525 28.329 1.00 43.30 26 ASP B CA 1
ATOM 766 C C . ASP B 1 30 ? -9.221 1.009 28.453 1.00 37.65 26 ASP B C 1
ATOM 767 O O . ASP B 1 30 ? -9.010 0.473 29.540 1.00 42.71 26 ASP B O 1
ATOM 772 N N . MET B 1 31 ? -9.358 0.316 27.327 1.00 37.50 27 MET B N 1
ATOM 773 C CA . MET B 1 31 ? -9.356 -1.140 27.314 1.00 39.85 27 MET B CA 1
ATOM 774 C C . MET B 1 31 ? -8.148 -1.739 26.619 1.00 37.20 27 MET B C 1
ATOM 775 O O . MET B 1 31 ? -8.080 -2.963 26.481 1.00 39.72 27 MET B O 1
ATOM 780 N N . CYS B 1 32 ? -7.195 -0.926 26.191 1.00 34.21 28 CYS B N 1
ATOM 781 C CA . CYS B 1 32 ? -6.035 -1.403 25.458 1.00 31.30 28 CYS B CA 1
ATOM 782 C C . CYS B 1 32 ? -4.761 -1.174 26.265 1.00 34.80 28 CYS B C 1
ATOM 783 O O . CYS B 1 32 ? -4.729 -0.369 27.206 1.00 34.45 28 CYS B O 1
ATOM 786 N N . ASP B 1 33 ? -3.687 -1.856 25.864 1.00 30.81 29 ASP B N 1
ATOM 787 C CA . ASP B 1 33 ? -2.435 -1.715 26.590 1.00 31.60 29 ASP B CA 1
ATOM 788 C C . ASP B 1 33 ? -1.556 -0.652 25.924 1.00 32.49 29 ASP B C 1
ATOM 789 O O . ASP B 1 33 ? -1.913 -0.060 24.906 1.00 31.92 29 ASP B O 1
ATOM 794 N N . ALA B 1 34 ? -0.408 -0.360 26.536 1.00 34.38 30 ALA B N 1
ATOM 795 C CA . ALA B 1 34 ? 0.390 0.766 26.046 1.00 31.36 30 ALA B CA 1
ATOM 796 C C . ALA B 1 34 ? 0.961 0.529 24.641 1.00 31.36 30 ALA B C 1
ATOM 797 O O . ALA B 1 34 ? 0.978 1.462 23.821 1.00 28.50 30 ALA B O 1
ATOM 799 N N . PRO B 1 35 ? 1.459 -0.672 24.317 1.00 31.81 31 PRO B N 1
ATOM 800 C CA . PRO B 1 35 ? 1.914 -0.904 22.933 1.00 27.19 31 PRO B CA 1
ATOM 801 C C . PRO B 1 35 ? 0.817 -0.748 21.900 1.00 24.34 31 PRO B C 1
ATOM 802 O O . PRO B 1 35 ? 1.082 -0.289 20.780 1.00 26.83 31 PRO B O 1
ATOM 806 N N . PHE B 1 36 ? -0.420 -1.123 22.242 1.00 25.44 32 PHE B N 1
ATOM 807 C CA . PHE B 1 36 ? -1.542 -0.923 21.329 1.00 29.14 32 PHE B CA 1
ATOM 808 C C . PHE B 1 36 ? -1.738 0.564 21.023 1.00 32.02 32 PHE B C 1
ATOM 809 O O . PHE B 1 36 ? -2.021 0.944 19.877 1.00 27.79 32 PHE B O 1
ATOM 817 N N . ASP B 1 37 ? -1.577 1.422 22.035 1.00 27.90 33 ASP B N 1
ATOM 818 C CA . ASP B 1 37 ? -1.652 2.864 21.810 1.00 28.52 33 ASP B CA 1
ATOM 819 C C . ASP B 1 37 ? -0.458 3.368 20.999 1.00 29.14 33 ASP B C 1
ATOM 820 O O . ASP B 1 37 ? -0.586 4.349 20.257 1.00 29.37 33 ASP B O 1
ATOM 825 N N . ASP B 1 38 ? 0.721 2.764 21.179 1.00 29.75 34 ASP B N 1
ATOM 826 C CA . ASP B 1 38 ? 1.883 3.169 20.379 1.00 32.35 34 ASP B CA 1
ATOM 827 C C . ASP B 1 38 ? 1.643 2.886 18.901 1.00 27.58 34 ASP B C 1
ATOM 828 O O . ASP B 1 38 ? 2.020 3.688 18.029 1.00 25.10 34 ASP B O 1
ATOM 833 N N . ARG B 1 39 ? 1.054 1.726 18.593 1.00 25.97 35 ARG B N 1
ATOM 834 C CA . ARG B 1 39 ? 0.790 1.394 17.196 1.00 27.84 35 ARG B CA 1
ATOM 835 C C . ARG B 1 39 ? -0.309 2.279 16.622 1.00 27.44 35 ARG B C 1
ATOM 836 O O . ARG B 1 39 ? -0.272 2.647 15.443 1.00 28.40 35 ARG B O 1
ATOM 844 N N . LEU B 1 40 ? -1.314 2.603 17.437 1.00 26.71 36 LEU B N 1
ATOM 845 C CA . LEU B 1 40 ? -2.343 3.539 17.011 1.00 27.86 36 LEU B CA 1
ATOM 846 C C . LEU B 1 40 ? -1.730 4.876 16.596 1.00 27.48 36 LEU B C 1
ATOM 847 O O . LEU B 1 40 ? -2.124 5.463 15.585 1.00 28.74 36 LEU B O 1
ATOM 852 N N . ARG B 1 41 ? -0.775 5.375 17.388 1.00 25.15 37 ARG B N 1
ATOM 853 C CA A ARG B 1 41 ? -0.117 6.638 17.053 0.58 27.31 37 ARG B CA 1
ATOM 854 C CA B ARG B 1 41 ? -0.089 6.624 17.076 0.42 28.87 37 ARG B CA 1
ATOM 855 C C . ARG B 1 41 ? 0.696 6.516 15.768 1.00 28.28 37 ARG B C 1
ATOM 856 O O . ARG B 1 41 ? 0.631 7.393 14.901 1.00 28.42 37 ARG B O 1
ATOM 871 N N . ARG B 1 42 ? 1.486 5.454 15.630 1.00 24.35 38 ARG B N 1
ATOM 872 C CA . ARG B 1 42 ? 2.252 5.265 14.401 1.00 25.65 38 ARG B CA 1
ATOM 873 C C . ARG B 1 42 ? 1.339 5.212 13.179 1.00 30.13 38 ARG B C 1
ATOM 874 O O . ARG B 1 42 ? 1.592 5.870 12.156 1.00 27.44 38 ARG B O 1
ATOM 882 N N . ASP B 1 43 ? 0.270 4.425 13.268 1.00 26.36 39 ASP B N 1
ATOM 883 C CA . ASP B 1 43 ? -0.623 4.258 12.130 1.00 28.01 39 ASP B CA 1
ATOM 884 C C . ASP B 1 43 ? -1.418 5.523 11.847 1.00 29.12 39 ASP B C 1
ATOM 885 O O . ASP B 1 43 ? -1.790 5.783 10.697 1.00 27.77 39 ASP B O 1
ATOM 890 N N . GLN B 1 44 ? -1.706 6.310 12.882 1.00 26.20 40 GLN B N 1
ATOM 891 C CA . GLN B 1 44 ? -2.413 7.565 12.669 1.00 27.16 40 GLN B CA 1
ATOM 892 C C . GLN B 1 44 ? -1.623 8.487 11.751 1.00 32.49 40 GLN B C 1
ATOM 893 O O . GLN B 1 44 ? -2.176 9.087 10.821 1.00 29.02 40 GLN B O 1
ATOM 899 N N . LYS B 1 45 ? -0.325 8.629 12.011 1.00 26.56 41 LYS B N 1
ATOM 900 C CA . LYS B 1 45 ? 0.502 9.465 11.153 1.00 29.36 41 LYS B CA 1
ATOM 901 C C . LYS B 1 45 ? 0.623 8.864 9.759 1.00 32.25 41 LYS B C 1
ATOM 902 O O . LYS B 1 45 ? 0.621 9.591 8.757 1.00 31.81 41 LYS B O 1
ATOM 908 N N . ALA B 1 46 ? 0.716 7.537 9.675 1.00 32.44 42 ALA B N 1
ATOM 909 C CA . ALA B 1 46 ? 0.883 6.889 8.379 1.00 31.74 42 ALA B CA 1
ATOM 910 C C . ALA B 1 46 ? -0.348 7.078 7.510 1.00 27.60 42 ALA B C 1
ATOM 911 O O . ALA B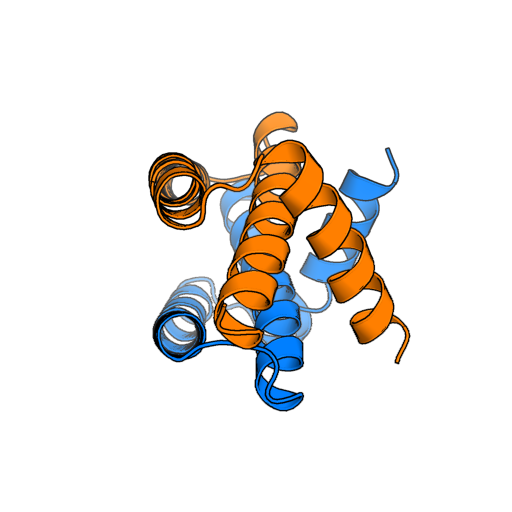 1 46 ? -0.240 7.266 6.291 1.00 28.60 42 ALA B O 1
ATOM 913 N N . LEU B 1 47 ? -1.531 7.009 8.114 1.00 26.20 43 LEU B N 1
ATOM 914 C CA . LEU B 1 47 ? -2.753 7.161 7.340 1.00 26.32 43 LEU B CA 1
ATOM 915 C C . LEU B 1 47 ? -2.917 8.589 6.855 1.00 29.91 43 LEU B C 1
ATOM 916 O O . LEU B 1 47 ? -3.450 8.821 5.763 1.00 29.96 43 LEU B O 1
ATOM 921 N N . LYS B 1 48 ? -2.472 9.559 7.648 1.00 28.91 44 LYS B N 1
ATOM 922 C CA A LYS B 1 48 ? -2.479 10.941 7.180 0.47 30.98 44 LYS B CA 1
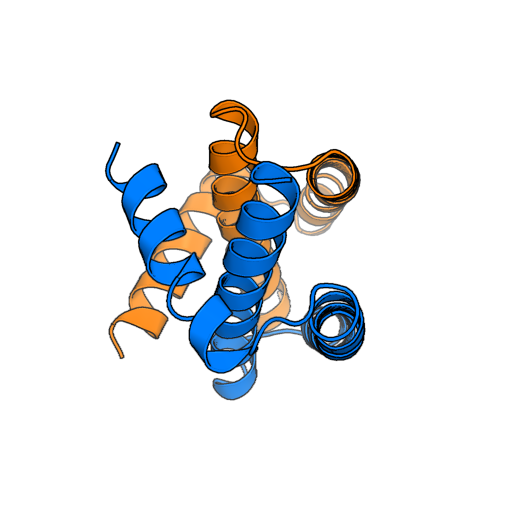ATOM 923 C CA B LYS B 1 48 ? -2.493 10.935 7.169 0.53 30.49 44 LYS B CA 1
ATO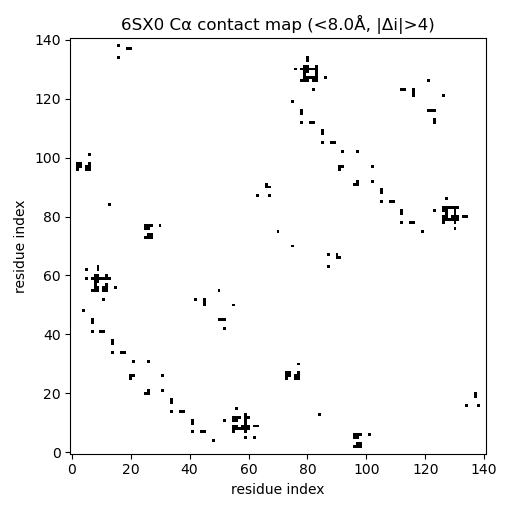M 924 C C . LYS B 1 48 ? -1.577 11.101 5.964 1.00 30.58 44 LYS B C 1
ATOM 925 O O . LYS B 1 48 ? -1.945 11.756 4.979 1.00 31.33 44 LYS B O 1
ATOM 936 N N . GLY B 1 49 ? -0.388 10.492 6.009 1.00 30.34 45 GLY B N 1
ATOM 937 C CA . GLY B 1 49 ? 0.504 10.553 4.868 1.00 26.14 45 GLY B CA 1
ATOM 938 C C . GLY B 1 49 ? -0.072 9.854 3.648 1.00 30.13 45 GLY B C 1
ATOM 939 O O . GLY B 1 49 ? 0.028 10.355 2.525 1.00 30.30 45 GLY B O 1
ATOM 940 N N . ARG B 1 50 ? -0.664 8.676 3.845 1.00 27.46 46 ARG B N 1
ATOM 941 C CA . ARG B 1 50 ? -1.246 7.978 2.703 1.00 30.26 46 ARG B CA 1
ATOM 942 C C . ARG B 1 50 ? -2.427 8.756 2.139 1.00 30.59 46 ARG B C 1
ATOM 943 O O . ARG B 1 50 ? -2.589 8.848 0.918 1.00 35.27 46 ARG B O 1
ATOM 951 N N . GLY B 1 51 ? -3.258 9.331 3.013 1.00 30.53 47 GLY B N 1
ATOM 952 C CA . GLY B 1 51 ? -4.373 10.131 2.532 1.00 33.29 47 GLY B CA 1
ATOM 953 C C . GLY B 1 51 ? -3.913 11.316 1.707 1.00 32.34 47 GLY B C 1
ATOM 954 O O . GLY B 1 51 ? -4.505 11.635 0.675 1.00 35.06 47 GLY B O 1
ATOM 955 N N . SER B 1 52 ? -2.833 11.968 2.136 1.00 29.25 48 SER B N 1
ATOM 956 C CA . SER B 1 52 ? -2.317 13.103 1.377 1.00 33.53 48 SER B CA 1
ATOM 957 C C . SER B 1 52 ? -1.762 12.648 0.028 1.00 35.57 48 SER B C 1
ATOM 958 O O . SER B 1 52 ? -1.974 13.307 -0.999 1.00 39.83 48 SER B O 1
ATOM 961 N N . THR B 1 53 ? -1.100 11.489 0.004 1.00 31.12 49 THR B N 1
ATOM 962 C CA . THR B 1 53 ? -0.551 10.947 -1.238 1.00 34.90 49 THR B CA 1
ATOM 963 C C . THR B 1 53 ? -1.655 10.582 -2.228 1.00 37.91 49 THR B C 1
ATOM 964 O O . THR B 1 53 ? -1.530 10.839 -3.433 1.00 37.96 49 THR B O 1
ATOM 968 N N . LEU B 1 54 ? -2.748 9.996 -1.740 1.00 38.61 50 LEU B N 1
ATOM 969 C CA . LEU B 1 54 ? -3.851 9.584 -2.599 1.00 34.52 50 LEU B CA 1
ATOM 970 C C . LEU B 1 54 ? -4.875 10.685 -2.837 1.00 43.75 50 LEU B C 1
ATOM 971 O O . LEU B 1 54 ? -5.787 10.485 -3.645 1.00 40.30 50 LEU B O 1
ATOM 976 N N . GLY B 1 55 ? -4.759 11.819 -2.149 1.00 38.57 51 GLY B N 1
ATOM 977 C CA . GLY B 1 55 ? -5.740 12.890 -2.273 1.00 45.07 51 GLY B CA 1
ATOM 978 C C . GLY B 1 55 ? -7.119 12.532 -1.757 1.00 38.92 51 GLY B C 1
ATOM 979 O O . GLY B 1 55 ? -8.122 12.903 -2.378 1.00 44.43 51 GLY B O 1
ATOM 980 N N . LEU B 1 56 ? -7.190 11.830 -0.624 1.00 41.61 52 LEU B N 1
ATOM 981 C CA . LEU B 1 56 ? -8.440 11.322 -0.065 1.00 39.83 52 LEU B CA 1
ATOM 982 C C . LEU B 1 56 ? -8.692 11.873 1.333 1.00 37.02 52 LEU B C 1
ATOM 983 O O . LEU B 1 56 ? -7.793 11.887 2.182 1.00 38.93 52 LEU B O 1
ATOM 988 N N . ASP B 1 57 ? -9.937 12.289 1.579 1.00 37.84 53 ASP B N 1
ATOM 989 C CA . ASP B 1 57 ? -10.352 12.667 2.923 1.00 33.72 53 ASP B CA 1
ATOM 990 C C . ASP B 1 57 ? -10.423 11.435 3.821 1.00 36.66 53 ASP B C 1
ATOM 991 O O . ASP B 1 57 ? -10.988 10.407 3.435 1.00 37.36 53 ASP B O 1
ATOM 996 N N . LEU B 1 58 ? -9.864 11.541 5.031 1.00 33.10 54 LEU B N 1
ATOM 997 C CA . LEU B 1 58 ? -9.776 10.378 5.917 1.00 31.30 54 LEU B CA 1
ATOM 998 C C . LEU B 1 58 ? -11.149 9.949 6.431 1.00 42.12 54 LEU B C 1
ATOM 999 O O . LEU B 1 58 ? -11.405 8.753 6.617 1.00 33.27 54 LEU B O 1
ATOM 1004 N N . ARG B 1 59 ? -12.036 10.907 6.691 1.00 39.69 55 ARG B N 1
ATOM 1005 C CA . ARG B 1 59 ? -13.364 10.564 7.193 1.00 38.88 55 ARG B CA 1
ATOM 1006 C C . ARG B 1 59 ? -14.189 9.847 6.127 1.00 41.37 55 ARG B C 1
ATOM 1007 O O . ARG B 1 59 ? -14.851 8.840 6.414 1.00 39.16 55 ARG B O 1
ATOM 1015 N N . VAL B 1 60 ? -14.163 10.350 4.890 1.00 37.28 56 VAL B N 1
ATOM 1016 C CA . VAL B 1 60 ? -14.853 9.674 3.793 1.00 40.56 56 VAL B CA 1
ATOM 1017 C C . VAL B 1 60 ? -14.267 8.285 3.569 1.00 41.65 56 VAL B C 1
ATOM 1018 O O . VAL B 1 60 ? -15.002 7.309 3.364 1.00 38.59 56 VAL B O 1
ATOM 1022 N N . ALA B 1 61 ? -12.932 8.171 3.614 1.00 30.87 57 ALA B N 1
ATOM 1023 C CA . ALA B 1 61 ? -12.281 6.874 3.436 1.00 33.92 57 ALA B CA 1
ATOM 1024 C C . ALA B 1 61 ? -12.688 5.893 4.525 1.00 37.96 57 ALA B C 1
ATOM 1025 O O . ALA B 1 61 ? -12.857 4.693 4.265 1.00 35.15 57 ALA B O 1
ATOM 1027 N N . THR B 1 62 ? -12.824 6.381 5.758 1.00 31.86 58 THR B N 1
ATOM 1028 C CA . THR B 1 62 ? -13.243 5.514 6.852 1.00 33.55 58 THR B CA 1
ATOM 1029 C C . THR B 1 62 ? -14.632 4.949 6.594 1.00 37.49 58 THR B C 1
ATOM 1030 O O . THR B 1 62 ? -14.865 3.747 6.773 1.00 35.61 58 THR B O 1
ATOM 1034 N N . MET B 1 63 ? -15.567 5.801 6.156 1.00 34.62 59 MET B N 1
ATOM 1035 C CA . MET B 1 63 ? -16.921 5.325 5.891 1.00 36.37 59 MET B CA 1
ATOM 1036 C C . MET B 1 63 ? -16.941 4.305 4.760 1.00 45.85 59 MET B C 1
ATOM 1037 O O . MET B 1 63 ? -17.681 3.314 4.823 1.00 39.50 59 MET B O 1
ATOM 1042 N N . GLU B 1 64 ? -16.139 4.526 3.714 1.00 39.18 60 GLU B N 1
ATOM 1043 C CA . GLU B 1 64 ? -16.044 3.535 2.647 1.00 44.43 60 GLU B CA 1
ATOM 1044 C C . GLU B 1 64 ? -15.463 2.225 3.168 1.00 32.10 60 GLU B C 1
ATOM 1045 O O . GLU B 1 64 ? -15.923 1.140 2.794 1.00 34.17 60 GLU B O 1
ATOM 1051 N N . GLY B 1 65 ? -14.450 2.304 4.028 1.00 32.02 61 GLY B N 1
ATOM 1052 C CA . GLY B 1 65 ? -13.881 1.089 4.593 1.00 33.63 61 GLY B CA 1
ATOM 1053 C C . GLY B 1 65 ? -14.864 0.332 5.464 1.00 33.96 61 GLY B C 1
ATOM 1054 O O . GLY B 1 65 ? -14.867 -0.902 5.486 1.00 33.26 61 GLY B O 1
ATOM 1055 N N . LYS B 1 66 ? -15.706 1.058 6.198 1.00 32.58 62 LYS B N 1
ATOM 1056 C CA . LYS B 1 66 ? -16.769 0.409 6.957 1.00 34.69 62 LYS B CA 1
ATOM 1057 C C . LYS B 1 66 ? -17.654 -0.424 6.039 1.00 41.12 62 LYS B C 1
ATOM 1058 O O . LYS B 1 66 ? -17.978 -1.573 6.353 1.00 38.15 62 LYS B O 1
ATOM 1064 N N . LYS B 1 67 ? -18.051 0.136 4.891 1.00 37.05 63 LYS B N 1
ATOM 1065 C CA . LYS B 1 67 ? -18.954 -0.596 4.003 1.00 39.50 63 LYS B CA 1
ATOM 1066 C C . LYS B 1 67 ? -18.263 -1.812 3.399 1.00 39.11 63 LYS B C 1
ATOM 1067 O O . LYS B 1 67 ? -18.885 -2.870 3.231 1.00 42.23 63 LYS B O 1
ATOM 1071 N N . ILE B 1 68 ? -16.979 -1.679 3.065 1.00 40.54 64 ILE B N 1
ATOM 1072 C CA . ILE B 1 68 ? -16.220 -2.807 2.527 1.00 37.07 64 ILE B CA 1
ATOM 1073 C C . ILE B 1 68 ? -16.129 -3.922 3.557 1.00 37.65 64 ILE B C 1
ATOM 1074 O O . ILE B 1 68 ? -16.398 -5.093 3.258 1.00 41.51 64 ILE B O 1
ATOM 1079 N N . VAL B 1 69 ? -15.736 -3.573 4.786 1.00 36.05 65 VAL B N 1
ATOM 1080 C CA . VAL B 1 69 ? -15.605 -4.577 5.841 1.00 41.46 65 VAL B CA 1
ATOM 1081 C C . VAL B 1 69 ? -16.950 -5.238 6.121 1.00 39.58 65 VAL B C 1
ATOM 1082 O O . VAL B 1 69 ? -17.047 -6.470 6.238 1.00 41.65 65 VAL B O 1
ATOM 1086 N N . GLU B 1 70 ? -18.009 -4.433 6.218 1.00 40.40 66 GLU B N 1
ATOM 1087 C CA . GLU B 1 70 ? -19.342 -4.983 6.458 1.00 43.87 66 GLU B CA 1
ATOM 1088 C C . GLU B 1 70 ? -19.782 -5.901 5.324 1.00 56.01 66 GLU B C 1
ATOM 1089 O O . GLU B 1 70 ? -20.451 -6.916 5.562 1.00 57.67 66 GLU B O 1
ATOM 1095 N N . ASP B 1 71 ? -19.431 -5.558 4.081 1.00 44.94 67 ASP B N 1
ATOM 1096 C CA . ASP B 1 71 ? -19.821 -6.401 2.953 1.00 48.86 67 ASP B CA 1
ATOM 1097 C C . ASP B 1 71 ? -19.089 -7.739 2.979 1.00 50.34 67 ASP B C 1
ATOM 1098 O O . ASP B 1 71 ? -19.680 -8.784 2.686 1.00 58.03 67 ASP B O 1
ATOM 1103 N N . ILE B 1 72 ? -17.802 -7.726 3.333 1.00 52.95 68 ILE B N 1
ATOM 1104 C CA . ILE B 1 72 ? -17.039 -8.968 3.399 1.00 52.36 68 ILE B CA 1
ATOM 1105 C C . ILE B 1 72 ? -17.523 -9.831 4.558 1.00 58.95 68 ILE B C 1
ATOM 1106 O O . ILE B 1 72 ? -17.770 -11.033 4.397 1.00 64.12 68 ILE B O 1
ATOM 1111 N N . LEU B 1 73 ? -17.671 -9.229 5.741 1.00 48.19 69 LEU B N 1
ATOM 1112 C CA . LEU B 1 73 ? -18.128 -9.981 6.908 1.00 49.89 69 LEU B CA 1
ATOM 1113 C C . LEU B 1 73 ? -19.509 -10.584 6.697 1.00 64.88 69 LEU B C 1
ATOM 1114 O O . LEU B 1 73 ? -19.815 -11.642 7.259 1.00 64.07 69 LEU B O 1
ATOM 1119 N N . LYS B 1 74 ? -20.358 -9.929 5.905 1.00 62.91 70 LYS B N 1
ATOM 1120 C CA . LYS B 1 74 ? -21.686 -10.468 5.653 1.00 71.15 70 LYS B CA 1
ATOM 1121 C C . LYS B 1 74 ? -21.656 -11.669 4.716 1.00 78.71 70 LYS B C 1
ATOM 1122 O O . LYS B 1 74 ? -22.617 -12.445 4.698 1.00 78.11 70 LYS B O 1
ATOM 1125 N N . SER B 1 75 ? -20.578 -11.850 3.959 1.00 82.74 71 SER B N 1
ATOM 1126 C CA . SER B 1 75 ? -20.433 -13.018 3.095 1.00 94.05 71 SER B CA 1
ATOM 1127 C C . SER B 1 75 ? -19.499 -14.047 3.722 1.00 95.50 71 SER B C 1
ATOM 1128 O O . SER B 1 75 ? -19.931 -14.924 4.471 1.00 93.26 71 SER B O 1
#

Radius of gyration: 14.52 Å; Cα contacts (8 Å, |Δi|>4): 136; chains: 2; bounding box: 27×33×43 Å

Secondary structure (DSSP, 8-state):
-HHHHHHHHHHHHHHHHHHHHHHTT-S-HHHHHHHHHHHHHHHHHHHHHT--HHHHHHHHHHHHHHHHH-/--HHHHHHHHHHHHHHHHHHHHHHTT-S-HHHHHHHHHHHHHHHHHHHHHT--HHHHHHHHHHHHHHHHH-

B-factor: mean 42.05, std 14.37, range [24.2, 107.8]

Organism: NCBI:txid437402